Protein AF-K1RWY7-F1 (afdb_monomer_lite)

Foldseek 3Di:
DDDPPPPPDDQCLVDQVPDVVSDDPPVRHDPV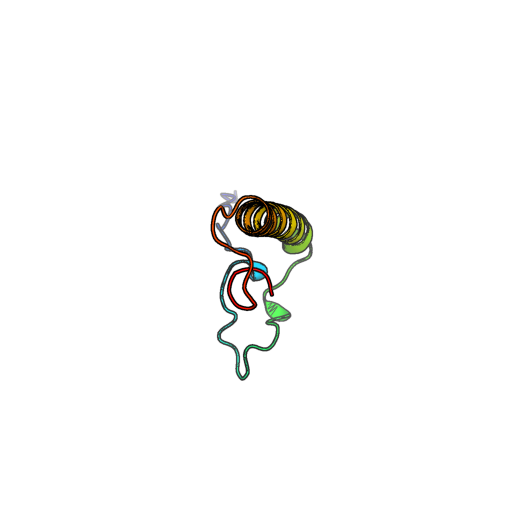SPVVNVVVVVVVVVVLVVQLVPPPDDDDPVSND

Sequence (65 aa):
MQDNTIQNRTNPFFVPYNTPHDTVPFERIRLEDYEPAFMEGIRRDDEATDKVVNDPAEPTFENTI

Structure (mmCIF, N/CA/C/O backbone):
data_AF-K1RWY7-F1
#
_entry.id   AF-K1RWY7-F1
#
loop_
_atom_site.group_PDB
_atom_site.id
_atom_site.type_symbol
_atom_site.label_atom_id
_atom_site.label_alt_id
_atom_site.label_comp_id
_atom_site.label_asym_id
_atom_site.label_entity_id
_atom_site.label_seq_id
_atom_site.pdbx_PDB_ins_code
_atom_site.Cartn_x
_atom_site.Cartn_y
_atom_site.Cartn_z
_atom_site.occupancy
_atom_site.B_iso_or_equiv
_atom_site.auth_seq_id
_atom_site.auth_comp_id
_atom_site.auth_asym_id
_atom_site.auth_atom_id
_atom_site.pdbx_PDB_model_num
ATOM 1 N N . MET A 1 1 ? 6.603 14.435 -38.007 1.00 41.34 1 MET A N 1
ATOM 2 C CA . MET A 1 1 ? 7.041 13.048 -37.764 1.00 41.34 1 MET A CA 1
ATOM 3 C C . MET A 1 1 ? 6.828 12.771 -36.289 1.00 41.34 1 MET A C 1
ATOM 5 O O . MET A 1 1 ? 7.233 13.609 -35.497 1.00 41.34 1 MET A O 1
ATOM 9 N N . GLN A 1 2 ? 6.195 11.631 -35.998 1.00 41.09 2 GLN A N 1
ATOM 10 C CA . GLN A 1 2 ? 5.908 11.027 -34.687 1.00 41.09 2 GLN A CA 1
ATOM 11 C C . GLN A 1 2 ? 4.816 11.717 -33.851 1.00 41.09 2 GLN A C 1
ATOM 13 O O . GLN A 1 2 ? 5.070 12.611 -33.052 1.00 41.09 2 GLN A O 1
ATOM 18 N N . ASP A 1 3 ? 3.587 11.229 -34.049 1.00 43.56 3 ASP A N 1
ATOM 19 C CA . ASP A 1 3 ? 2.474 11.369 -33.115 1.00 43.56 3 ASP A CA 1
ATOM 20 C C . ASP A 1 3 ? 2.868 10.749 -31.772 1.00 43.56 3 ASP A C 1
ATOM 22 O O . ASP A 1 3 ? 3.072 9.539 -31.655 1.00 43.56 3 ASP A O 1
ATOM 26 N N . ASN A 1 4 ? 3.001 11.589 -30.749 1.00 54.19 4 ASN A N 1
ATOM 27 C CA . ASN A 1 4 ? 3.303 11.157 -29.394 1.00 54.19 4 A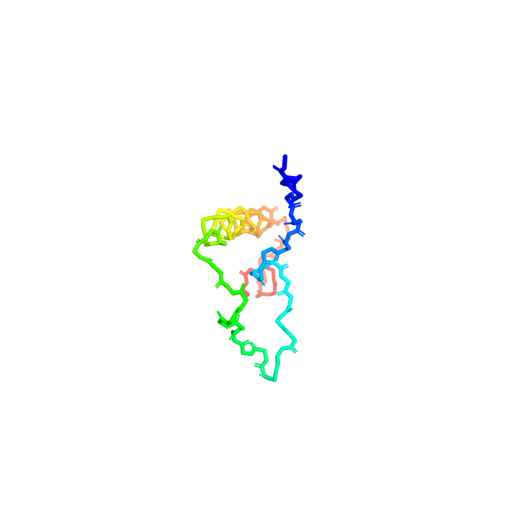SN A CA 1
ATOM 28 C C . ASN A 1 4 ? 2.004 10.665 -28.735 1.00 54.19 4 ASN A C 1
ATOM 30 O O . ASN A 1 4 ? 1.401 11.355 -27.915 1.00 54.19 4 ASN A O 1
ATOM 34 N N . THR A 1 5 ? 1.517 9.490 -29.142 1.00 48.91 5 THR A N 1
ATOM 35 C CA . THR A 1 5 ? 0.455 8.787 -28.411 1.00 48.91 5 THR A CA 1
ATOM 36 C C . THR A 1 5 ? 0.962 8.495 -27.004 1.00 48.91 5 THR A C 1
ATOM 38 O O . THR A 1 5 ? 1.768 7.583 -26.818 1.00 48.91 5 THR A O 1
ATOM 41 N N . ILE A 1 6 ? 0.492 9.263 -26.017 1.00 58.53 6 ILE A N 1
ATOM 42 C CA . ILE A 1 6 ? 0.598 8.914 -24.600 1.00 58.53 6 ILE A CA 1
ATOM 43 C C . ILE A 1 6 ? -0.135 7.581 -24.447 1.00 58.53 6 ILE A C 1
ATOM 45 O O . ILE A 1 6 ? -1.362 7.525 -24.391 1.00 58.53 6 ILE A O 1
ATOM 49 N N . GLN A 1 7 ? 0.616 6.483 -24.487 1.00 58.53 7 GLN A N 1
ATOM 50 C CA . GLN A 1 7 ? 0.089 5.166 -24.172 1.00 58.53 7 GLN A CA 1
ATOM 51 C C . GLN A 1 7 ? -0.367 5.225 -22.718 1.00 58.53 7 GLN A C 1
ATOM 53 O O . GLN A 1 7 ? 0.450 5.422 -21.819 1.00 58.53 7 GLN A O 1
ATOM 58 N N . ASN A 1 8 ? -1.676 5.109 -22.507 1.00 68.94 8 ASN A N 1
ATOM 59 C CA . ASN A 1 8 ? -2.308 5.189 -21.197 1.00 68.94 8 ASN A CA 1
ATOM 60 C C . ASN A 1 8 ? -2.000 3.895 -20.419 1.00 68.94 8 ASN A C 1
ATOM 62 O O . ASN A 1 8 ? -2.831 2.997 -20.310 1.00 68.94 8 ASN A O 1
ATOM 66 N N . ARG A 1 9 ? -0.746 3.742 -19.976 1.00 86.19 9 ARG A N 1
ATOM 67 C CA . ARG A 1 9 ? -0.294 2.601 -19.179 1.00 86.19 9 ARG A CA 1
ATOM 68 C C . ARG A 1 9 ? -0.894 2.719 -17.782 1.00 86.19 9 ARG A C 1
ATOM 70 O O . ARG A 1 9 ? -0.688 3.722 -17.107 1.00 86.19 9 ARG A O 1
ATOM 77 N N . THR A 1 10 ? -1.588 1.681 -17.327 1.00 92.94 10 THR A N 1
ATOM 78 C CA . THR A 1 10 ? -2.002 1.572 -15.925 1.00 92.94 10 THR A CA 1
ATOM 79 C C . THR A 1 10 ? -0.778 1.313 -15.050 1.00 92.94 10 THR A C 1
ATOM 81 O O . THR A 1 10 ? 0.007 0.409 -15.339 1.00 92.94 10 THR A O 1
ATOM 84 N N . ASN A 1 11 ? -0.621 2.099 -13.985 1.00 95.94 11 ASN A N 1
ATOM 85 C CA . ASN A 1 11 ? 0.436 1.899 -12.998 1.00 95.94 11 ASN A CA 1
ATOM 86 C C . ASN A 1 11 ? 0.311 0.484 -12.38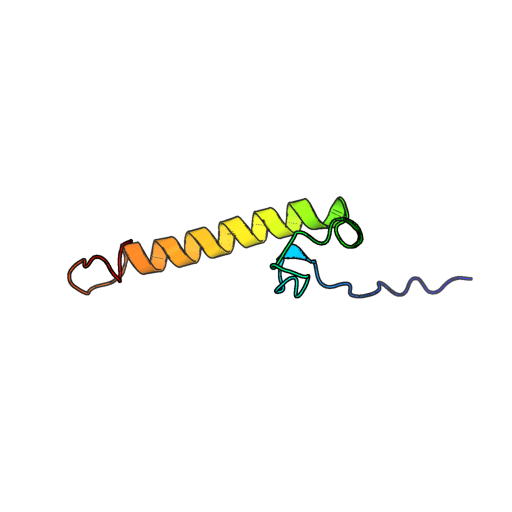1 1.00 95.94 11 ASN A C 1
ATOM 88 O O . ASN A 1 11 ? -0.764 0.159 -11.863 1.00 95.94 11 ASN A O 1
ATOM 92 N N . PRO A 1 12 ? 1.361 -0.363 -12.426 1.00 96.31 12 PRO A N 1
ATOM 93 C CA . PRO A 1 12 ? 1.299 -1.742 -11.938 1.00 96.31 12 PRO A CA 1
ATOM 94 C C . PRO A 1 12 ? 0.892 -1.870 -10.467 1.00 96.31 12 PRO A C 1
ATOM 96 O O . PRO A 1 12 ? 0.287 -2.872 -10.107 1.00 96.31 12 PRO A O 1
ATOM 99 N N . PHE A 1 13 ? 1.169 -0.863 -9.631 1.00 97.12 13 PHE A N 1
ATOM 100 C CA . PHE A 1 13 ? 0.805 -0.860 -8.209 1.00 97.12 13 PHE A CA 1
ATOM 101 C C . PHE A 1 13 ? -0.706 -0.700 -7.959 1.00 97.12 13 PHE A C 1
ATOM 103 O O . PHE A 1 13 ? -1.167 -0.881 -6.834 1.00 97.12 13 PHE A O 1
ATOM 110 N N . PHE A 1 14 ? -1.498 -0.352 -8.979 1.00 96.12 14 PHE A N 1
ATOM 111 C CA . PHE A 1 14 ? -2.944 -0.136 -8.842 1.00 96.12 14 PHE A CA 1
ATOM 112 C C . PHE A 1 14 ? -3.796 -1.357 -9.180 1.00 96.12 14 PHE A C 1
ATOM 114 O O . PHE A 1 14 ? -5.018 -1.291 -9.049 1.00 96.12 14 PHE A O 1
ATOM 121 N N . VAL A 1 15 ? -3.183 -2.454 -9.621 1.00 94.44 15 VAL A N 1
ATOM 122 C CA . VAL A 1 15 ? -3.887 -3.657 -10.072 1.00 94.44 15 VAL A CA 1
ATOM 123 C C . VAL A 1 15 ? -3.270 -4.913 -9.453 1.00 94.44 15 VAL A C 1
ATOM 125 O O . VAL A 1 15 ? -2.076 -4.916 -9.154 1.00 94.44 15 VAL A O 1
ATOM 128 N N . PRO A 1 16 ? -4.039 -6.004 -9.286 1.00 95.56 16 PRO A N 1
ATOM 129 C CA . PRO A 1 16 ? -3.476 -7.295 -8.899 1.00 95.56 16 PRO A CA 1
ATOM 130 C C . PRO A 1 16 ? -2.390 -7.753 -9.883 1.00 95.56 16 PRO A C 1
ATOM 132 O O . PRO A 1 16 ? -2.547 -7.616 -11.100 1.00 95.56 16 PRO A O 1
ATOM 135 N N . TYR A 1 17 ? -1.296 -8.320 -9.370 1.00 95.31 17 TYR A N 1
ATOM 136 C CA . TYR A 1 17 ? -0.144 -8.686 -10.200 1.00 95.31 17 TYR A CA 1
ATOM 137 C C . TYR A 1 17 ? -0.413 -9.887 -11.109 1.00 95.31 17 TYR A C 1
ATOM 139 O O . TYR A 1 17 ? 0.079 -9.905 -12.245 1.00 95.31 17 TYR A O 1
ATOM 147 N N . ASN A 1 18 ? -1.213 -10.858 -10.647 1.00 94.38 18 ASN A N 1
ATOM 148 C CA . ASN A 1 18 ? -1.545 -12.089 -11.377 1.00 94.38 18 ASN A CA 1
ATOM 149 C C . ASN A 1 18 ? -0.302 -12.856 -11.877 1.00 94.38 18 ASN A C 1
ATOM 151 O O . ASN A 1 18 ? -0.345 -13.573 -12.879 1.00 94.38 18 ASN A O 1
ATOM 155 N N . THR A 1 19 ? 0.835 -12.665 -11.214 1.00 96.38 19 THR A N 1
ATOM 156 C CA . THR A 1 19 ? 2.051 -13.460 -11.382 1.00 96.38 19 THR A CA 1
ATOM 157 C C . THR A 1 19 ? 1.927 -14.730 -10.534 1.00 96.38 19 THR A C 1
ATOM 159 O O . THR A 1 19 ? 1.106 -14.788 -9.613 1.00 96.38 19 THR A O 1
ATOM 162 N N . PRO A 1 20 ? 2.731 -15.775 -10.789 1.00 97.50 20 PRO A N 1
ATOM 163 C CA . PRO A 1 20 ? 2.804 -16.904 -9.872 1.00 97.50 20 PRO A CA 1
ATOM 164 C C . PRO A 1 20 ? 3.117 -16.420 -8.450 1.00 97.50 20 PRO A C 1
ATOM 166 O O . PRO A 1 20 ? 4.082 -15.679 -8.241 1.00 97.50 20 PRO A O 1
ATOM 169 N N . HIS A 1 21 ? 2.288 -16.839 -7.492 1.00 96.25 21 HIS A N 1
ATOM 170 C CA . HIS A 1 21 ? 2.361 -16.436 -6.083 1.00 96.25 21 HIS A CA 1
ATOM 171 C C . HIS A 1 21 ? 2.239 -14.920 -5.824 1.00 96.25 21 HIS A C 1
A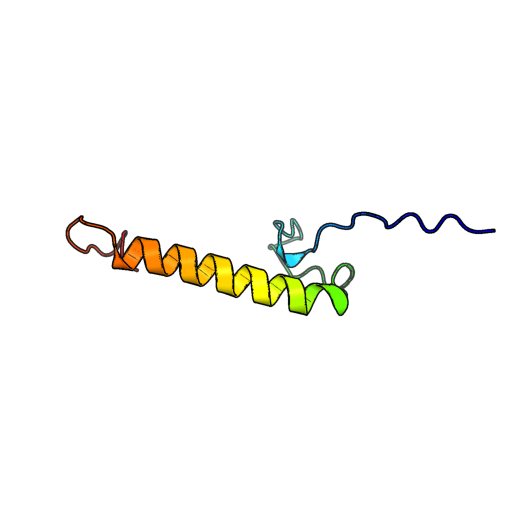TOM 173 O O . HIS A 1 21 ? 2.748 -14.454 -4.809 1.00 96.25 21 HIS A O 1
ATOM 179 N N . ASP A 1 22 ? 1.622 -14.154 -6.735 1.00 95.69 22 ASP A N 1
ATOM 180 C CA . ASP A 1 22 ? 1.455 -12.694 -6.619 1.00 95.69 22 ASP A CA 1
ATOM 181 C C . ASP A 1 22 ? 2.776 -11.951 -6.343 1.00 95.69 22 ASP A C 1
ATOM 183 O O . ASP A 1 22 ? 2.850 -10.942 -5.641 1.00 95.69 22 ASP A O 1
ATOM 187 N N . THR A 1 23 ? 3.856 -12.469 -6.928 1.00 97.00 23 THR A N 1
ATOM 188 C CA . THR A 1 23 ? 5.190 -11.870 -6.897 1.00 97.00 23 THR A CA 1
ATOM 189 C C . THR A 1 23 ? 5.256 -10.554 -7.673 1.00 97.00 23 THR A C 1
ATOM 191 O O . THR A 1 23 ? 4.545 -10.340 -8.656 1.00 97.00 23 THR A O 1
ATOM 194 N N . VAL A 1 24 ? 6.139 -9.652 -7.245 1.00 96.62 24 VAL A N 1
ATOM 195 C CA . VAL A 1 24 ? 6.269 -8.318 -7.846 1.00 96.62 24 VAL A CA 1
ATOM 196 C C . VAL A 1 24 ? 6.735 -8.419 -9.312 1.00 96.62 24 VAL A C 1
ATOM 198 O O . VAL A 1 24 ? 7.802 -8.985 -9.564 1.00 96.62 24 VAL A O 1
ATOM 201 N N . PRO A 1 25 ? 5.996 -7.842 -10.283 1.00 96.44 25 PRO A N 1
ATOM 202 C CA . PRO A 1 25 ? 6.375 -7.838 -11.694 1.00 96.44 25 PRO A CA 1
ATOM 203 C C . PRO A 1 25 ? 7.376 -6.707 -11.987 1.00 96.44 25 PRO A C 1
ATOM 205 O O . PRO A 1 25 ? 7.026 -5.676 -12.573 1.00 96.44 25 PRO A O 1
ATOM 208 N N . PHE A 1 26 ? 8.627 -6.871 -11.542 1.00 96.94 26 PHE A N 1
ATOM 209 C CA . PHE A 1 26 ? 9.686 -5.857 -11.674 1.00 96.94 26 PHE A CA 1
ATOM 210 C C . PHE A 1 26 ? 9.911 -5.385 -13.116 1.00 96.94 26 PHE A C 1
ATOM 212 O O . PHE A 1 26 ? 10.295 -4.242 -13.337 1.00 96.94 26 PHE A O 1
ATOM 219 N N . GLU A 1 27 ? 9.628 -6.230 -14.104 1.00 95.75 27 GLU A N 1
ATOM 220 C CA . GLU A 1 27 ? 9.740 -5.914 -15.526 1.00 95.75 27 GLU A CA 1
ATOM 221 C C . GLU A 1 27 ? 8.713 -4.880 -16.020 1.00 95.75 27 GLU A C 1
ATOM 223 O O . GLU A 1 27 ? 8.900 -4.282 -17.082 1.00 95.75 27 GLU A O 1
ATOM 228 N N . ARG A 1 28 ? 7.619 -4.669 -15.275 1.00 95.25 28 ARG A N 1
ATOM 229 C CA . ARG A 1 28 ? 6.529 -3.740 -15.632 1.00 95.25 28 ARG A CA 1
ATOM 230 C C . ARG A 1 28 ? 6.634 -2.400 -14.913 1.00 95.25 28 ARG A C 1
ATOM 232 O O . ARG A 1 28 ? 6.035 -1.429 -15.377 1.00 95.25 28 ARG A O 1
ATOM 239 N N . ILE A 1 29 ? 7.359 -2.361 -13.796 1.00 96.44 29 ILE A N 1
ATOM 240 C CA . ILE A 1 29 ? 7.500 -1.186 -12.933 1.00 96.44 29 ILE A CA 1
ATOM 241 C C . ILE A 1 29 ? 8.566 -0.258 -13.509 1.00 96.44 29 ILE A C 1
ATOM 243 O O . ILE A 1 29 ? 9.671 -0.680 -13.851 1.00 96.44 29 ILE A O 1
ATOM 247 N N . ARG A 1 30 ? 8.243 1.031 -13.596 1.00 97.12 30 ARG A N 1
ATOM 248 C CA . ARG A 1 30 ? 9.179 2.089 -13.989 1.00 97.12 30 ARG A CA 1
ATOM 249 C C . ARG A 1 30 ? 9.286 3.134 -12.888 1.00 97.12 30 ARG A C 1
ATOM 251 O O . ARG A 1 30 ? 8.418 3.239 -12.030 1.00 97.12 30 ARG A O 1
ATOM 258 N N . LEU A 1 31 ? 10.335 3.955 -12.945 1.00 97.44 31 LEU A N 1
ATOM 259 C CA . LEU A 1 31 ? 10.574 4.997 -11.941 1.00 97.44 31 LEU A CA 1
ATOM 260 C C . LEU A 1 31 ? 9.384 5.968 -11.800 1.00 97.44 31 LEU A C 1
ATOM 262 O O . LEU A 1 31 ? 9.021 6.346 -10.692 1.00 97.44 31 LEU A O 1
ATOM 266 N N . GLU A 1 32 ? 8.745 6.308 -12.920 1.00 96.81 32 GLU A N 1
ATOM 267 C CA . GLU A 1 32 ? 7.560 7.176 -12.988 1.00 96.81 32 GLU A CA 1
ATOM 268 C C . GLU A 1 32 ? 6.304 6.606 -12.297 1.00 96.81 32 GLU A C 1
ATOM 270 O O . GLU A 1 32 ? 5.356 7.350 -12.065 1.00 96.81 32 GLU A O 1
ATOM 275 N N . ASP A 1 33 ? 6.279 5.314 -11.944 1.00 97.38 33 ASP A N 1
ATOM 276 C CA . ASP A 1 33 ? 5.148 4.707 -11.230 1.00 97.38 33 ASP A CA 1
ATOM 277 C C . ASP A 1 33 ? 5.168 5.000 -9.726 1.00 97.38 33 ASP A C 1
ATOM 279 O O . ASP A 1 33 ? 4.118 4.968 -9.086 1.00 97.38 33 ASP A O 1
ATOM 283 N N . TYR A 1 34 ? 6.341 5.257 -9.142 1.00 97.94 34 TYR A N 1
ATOM 284 C CA . TYR A 1 34 ? 6.491 5.286 -7.687 1.00 97.94 34 TYR A CA 1
ATOM 285 C C . TYR A 1 34 ? 5.777 6.465 -7.041 1.00 97.94 34 TYR A C 1
ATOM 287 O O . TYR A 1 34 ? 4.989 6.261 -6.125 1.00 97.94 34 TYR A O 1
ATOM 295 N N . GLU A 1 35 ? 6.033 7.687 -7.503 1.00 98.12 35 GLU A N 1
ATOM 296 C CA . GLU A 1 35 ? 5.437 8.881 -6.898 1.00 98.12 35 GLU A CA 1
ATOM 297 C C . GLU A 1 35 ? 3.896 8.838 -6.944 1.00 98.12 35 GLU A C 1
ATOM 299 O O . GLU A 1 35 ? 3.284 8.936 -5.878 1.00 98.12 35 GLU A O 1
ATOM 304 N N . PRO A 1 36 ? 3.239 8.574 -8.096 1.00 97.38 36 PRO A N 1
ATOM 305 C CA . PRO A 1 36 ? 1.787 8.412 -8.127 1.00 97.38 36 PRO A CA 1
ATOM 306 C C . PRO A 1 36 ? 1.289 7.274 -7.232 1.00 97.38 36 PRO A C 1
ATOM 308 O O . PRO A 1 36 ? 0.232 7.403 -6.617 1.00 97.38 36 PRO A O 1
ATOM 311 N N . ALA A 1 37 ? 2.034 6.165 -7.148 1.00 97.69 37 ALA A N 1
ATOM 312 C CA . ALA A 1 37 ? 1.644 5.028 -6.325 1.00 97.69 37 ALA A CA 1
ATOM 313 C C . ALA A 1 37 ? 1.705 5.331 -4.827 1.00 97.69 37 ALA A C 1
ATOM 315 O O . ALA A 1 37 ? 0.782 4.966 -4.102 1.00 97.69 37 ALA A O 1
ATOM 316 N N . PHE A 1 38 ? 2.742 6.034 -4.368 1.00 98.50 38 PHE A N 1
ATOM 317 C CA . PHE A 1 38 ? 2.847 6.466 -2.978 1.00 98.50 38 PHE A CA 1
ATOM 318 C C . PHE A 1 38 ? 1.756 7.471 -2.616 1.00 98.50 38 PHE A C 1
ATOM 320 O O . PHE A 1 38 ? 1.098 7.295 -1.594 1.00 98.50 38 PHE A O 1
ATOM 327 N N . MET A 1 39 ? 1.519 8.481 -3.459 1.00 98.50 39 MET A N 1
ATOM 328 C CA . MET A 1 39 ? 0.487 9.489 -3.195 1.00 98.50 39 MET A CA 1
ATOM 329 C C . MET A 1 39 ? -0.912 8.871 -3.120 1.00 98.50 39 MET A C 1
ATOM 331 O O . MET A 1 39 ? -1.689 9.197 -2.226 1.00 98.50 39 MET A O 1
ATOM 335 N N . GLU A 1 40 ? -1.227 7.945 -4.026 1.00 98.00 40 GLU A N 1
ATOM 336 C CA . GLU A 1 40 ? -2.501 7.228 -3.996 1.00 98.00 40 GLU A CA 1
ATOM 337 C C . GLU A 1 40 ? -2.588 6.246 -2.819 1.00 98.00 40 GLU A C 1
ATOM 339 O O . GLU A 1 40 ? -3.660 6.082 -2.242 1.00 98.00 40 GLU A O 1
ATOM 344 N N . GLY A 1 41 ? -1.472 5.621 -2.435 1.00 97.81 41 GLY A N 1
ATOM 345 C CA . GLY A 1 41 ? -1.383 4.782 -1.241 1.00 97.81 41 GLY A CA 1
ATOM 346 C C . GLY A 1 41 ? -1.723 5.559 0.029 1.00 97.81 41 GLY A C 1
ATOM 347 O O . GLY A 1 41 ? -2.615 5.142 0.759 1.00 97.81 41 GLY A O 1
ATOM 348 N N . ILE A 1 42 ? -1.091 6.721 0.234 1.00 98.56 42 ILE A N 1
ATOM 349 C CA . ILE A 1 42 ? -1.365 7.620 1.368 1.00 98.56 42 ILE A CA 1
ATOM 350 C C . ILE A 1 42 ? -2.839 8.036 1.376 1.00 98.56 42 ILE A C 1
ATOM 352 O O . ILE A 1 42 ? -3.515 7.882 2.384 1.00 98.56 42 ILE A O 1
ATOM 356 N N . ARG A 1 43 ? -3.382 8.471 0.231 1.00 98.50 43 ARG A N 1
ATOM 357 C CA . ARG A 1 43 ? -4.791 8.887 0.132 1.00 98.50 43 ARG A CA 1
ATOM 358 C C . ARG A 1 43 ? -5.766 7.768 0.523 1.00 98.50 43 ARG A C 1
ATOM 360 O O . ARG A 1 43 ? -6.782 8.035 1.159 1.00 98.50 43 ARG A O 1
ATOM 367 N N . ARG A 1 44 ? -5.502 6.529 0.091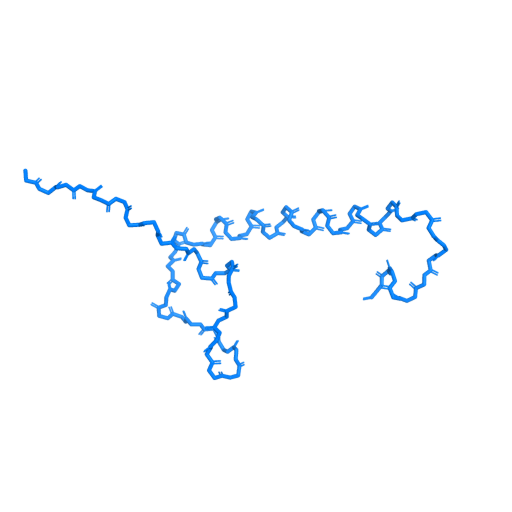 1.00 98.00 44 ARG A N 1
ATOM 368 C CA . ARG A 1 44 ? -6.337 5.361 0.429 1.00 98.00 44 ARG A CA 1
ATOM 369 C C . ARG A 1 44 ? -6.219 4.985 1.902 1.00 98.00 44 ARG A C 1
ATOM 371 O O . ARG A 1 44 ? -7.219 4.573 2.480 1.00 98.00 44 ARG A O 1
ATOM 378 N N . ASP A 1 45 ? -5.025 5.106 2.469 1.00 98.25 45 ASP A N 1
ATOM 379 C CA . ASP A 1 45 ? -4.752 4.802 3.873 1.00 98.25 45 ASP A CA 1
ATOM 380 C C . ASP A 1 45 ? -5.423 5.814 4.811 1.00 98.25 45 ASP A C 1
ATOM 382 O O . ASP A 1 45 ? -6.106 5.414 5.754 1.00 98.25 45 ASP A O 1
ATOM 386 N N . ASP A 1 46 ? -5.350 7.109 4.483 1.00 98.50 46 ASP A N 1
ATOM 387 C CA . ASP A 1 46 ? -6.085 8.170 5.181 1.00 98.50 46 ASP A CA 1
ATOM 388 C C . ASP A 1 46 ? -7.600 7.896 5.138 1.00 98.50 46 ASP A C 1
ATOM 390 O O . ASP A 1 46 ? -8.270 7.895 6.168 1.00 98.50 46 ASP A O 1
ATOM 394 N N . GLU A 1 47 ? -8.147 7.569 3.958 1.00 98.38 47 GLU A N 1
ATOM 395 C CA . GLU A 1 47 ? -9.574 7.258 3.794 1.00 98.38 47 GLU A CA 1
ATOM 396 C C . GLU A 1 47 ? -10.004 6.004 4.581 1.00 98.38 47 GLU A C 1
ATOM 398 O O . GLU A 1 47 ? -11.117 5.945 5.110 1.00 98.38 47 GLU A O 1
ATOM 403 N N . ALA A 1 48 ? -9.154 4.976 4.640 1.00 97.25 48 ALA A N 1
ATOM 404 C CA . ALA A 1 48 ? -9.417 3.766 5.415 1.00 97.25 48 ALA A CA 1
ATOM 405 C C . ALA A 1 48 ? -9.371 4.051 6.922 1.00 97.25 48 ALA A C 1
ATOM 407 O O . ALA A 1 48 ? -10.277 3.644 7.651 1.00 97.25 48 ALA A O 1
ATOM 408 N N . THR A 1 49 ? -8.369 4.806 7.370 1.00 97.75 49 THR A N 1
ATOM 409 C CA . THR A 1 49 ? -8.212 5.224 8.766 1.00 97.75 49 THR A CA 1
ATOM 410 C C . THR A 1 49 ? -9.390 6.082 9.217 1.00 97.75 49 THR A C 1
ATOM 412 O O . THR A 1 49 ? -9.963 5.823 10.274 1.00 97.75 49 THR A O 1
ATOM 415 N N . ASP A 1 50 ? -9.824 7.040 8.398 1.00 98.19 50 ASP A N 1
ATOM 416 C CA . ASP A 1 50 ? -10.984 7.885 8.691 1.00 98.19 50 ASP A CA 1
ATOM 417 C C . ASP A 1 50 ? -12.266 7.064 8.869 1.00 98.19 50 ASP A C 1
ATOM 419 O O . ASP A 1 50 ? -13.086 7.386 9.731 1.00 98.19 50 ASP A O 1
ATOM 423 N N . LYS A 1 51 ? -12.447 5.988 8.091 1.00 97.31 51 LYS A N 1
ATOM 424 C CA . LYS A 1 51 ? -13.594 5.079 8.253 1.00 97.31 51 LYS A CA 1
ATOM 425 C C . LYS A 1 51 ? -13.546 4.333 9.582 1.00 97.31 51 LYS A C 1
ATOM 427 O O . LYS A 1 51 ? -14.587 4.215 10.216 1.00 97.31 51 LYS A O 1
ATOM 432 N N . VAL A 1 52 ? -12.368 3.871 10.005 1.00 97.50 52 VAL A N 1
ATOM 433 C CA . VAL A 1 52 ? -12.184 3.188 11.297 1.00 97.50 52 VAL A CA 1
ATOM 434 C C . VAL A 1 52 ? -12.414 4.154 12.463 1.00 97.50 52 VAL A C 1
ATOM 436 O O . VAL A 1 52 ? -13.161 3.848 13.386 1.00 97.50 52 VAL A O 1
ATOM 439 N N . VAL A 1 53 ? -11.823 5.352 12.415 1.00 97.69 53 VAL A N 1
ATOM 440 C CA . VAL A 1 53 ? -11.907 6.345 13.503 1.00 97.69 53 VAL A CA 1
ATOM 441 C C . VAL A 1 53 ? -13.326 6.886 13.692 1.00 97.69 53 VAL A C 1
ATOM 443 O O . VAL A 1 53 ? -13.706 7.228 14.811 1.00 97.69 53 VAL A O 1
ATOM 446 N N . ASN A 1 54 ? -14.104 6.979 12.612 1.00 97.75 54 ASN A N 1
ATOM 447 C CA . ASN A 1 54 ? -15.455 7.538 12.640 1.00 97.75 54 ASN A CA 1
ATOM 448 C C . ASN A 1 54 ? -16.570 6.476 12.598 1.00 97.75 54 ASN A C 1
ATOM 450 O O . ASN A 1 54 ? -17.730 6.848 12.404 1.00 97.75 54 ASN A O 1
ATOM 454 N N . ASP A 1 55 ? -16.263 5.184 12.767 1.00 97.88 55 ASP A N 1
ATOM 455 C CA . ASP A 1 55 ? -17.291 4.141 12.884 1.00 97.88 55 ASP A CA 1
ATOM 456 C C . ASP A 1 55 ? -18.100 4.347 14.185 1.00 97.88 55 ASP A C 1
ATOM 458 O O . ASP A 1 55 ? -17.526 4.329 15.276 1.00 97.88 55 ASP A O 1
ATOM 462 N N . PRO A 1 56 ? -19.429 4.575 14.118 1.00 97.06 56 PRO A N 1
ATOM 463 C CA . PRO A 1 56 ? -20.254 4.764 15.310 1.00 97.06 56 PRO A CA 1
ATOM 464 C C . PRO A 1 56 ? -20.564 3.461 16.065 1.00 97.06 56 PRO A C 1
ATOM 466 O O . PRO A 1 56 ? -21.169 3.526 17.140 1.00 97.06 56 PRO A O 1
ATOM 469 N N . ALA A 1 57 ? -20.245 2.289 15.505 1.00 98.00 57 ALA A N 1
ATOM 470 C CA . ALA A 1 57 ? -20.414 1.012 16.189 1.00 98.00 57 ALA A CA 1
ATOM 471 C C . ALA A 1 57 ? -19.443 0.873 17.378 1.00 98.00 57 ALA A C 1
ATOM 473 O O . ALA A 1 57 ? -18.416 1.543 17.457 1.00 98.00 57 ALA A O 1
ATOM 474 N N . GLU A 1 58 ? -19.760 -0.015 18.325 1.00 97.69 58 GLU A N 1
ATOM 475 C CA . GLU A 1 58 ? -18.810 -0.356 19.389 1.00 97.69 58 GLU A CA 1
ATOM 476 C C . GLU A 1 58 ? -17.537 -0.960 18.761 1.00 97.69 58 GLU A C 1
ATOM 478 O O . GLU A 1 58 ? -17.653 -1.782 17.847 1.00 97.69 58 GLU A O 1
ATOM 483 N N . PRO A 1 59 ? -16.328 -0.562 19.198 1.00 97.06 59 PRO A N 1
ATOM 484 C CA . PRO A 1 59 ? -15.097 -1.096 18.636 1.00 97.06 59 PRO A CA 1
ATOM 485 C C . PRO A 1 59 ? -14.985 -2.601 18.907 1.00 97.06 59 PRO A C 1
ATOM 487 O O . PRO A 1 59 ? -15.061 -3.072 20.042 1.00 97.06 59 PRO A O 1
ATOM 490 N N . THR A 1 60 ? -14.772 -3.347 17.835 1.00 97.88 60 THR A N 1
ATOM 491 C CA . THR A 1 60 ? -14.546 -4.793 17.776 1.00 97.88 60 THR A CA 1
ATOM 492 C C . THR A 1 60 ? -13.178 -5.067 17.165 1.00 97.88 60 THR A C 1
ATOM 494 O O . THR A 1 60 ? -12.502 -4.152 16.692 1.00 97.88 60 THR A O 1
ATOM 4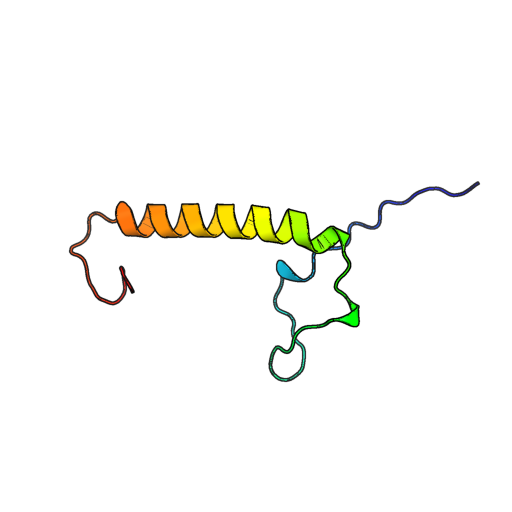97 N N . PHE A 1 61 ? -12.756 -6.332 17.161 1.00 97.44 61 PHE A N 1
ATOM 498 C CA . PHE A 1 61 ? -11.556 -6.704 16.422 1.00 97.44 61 PHE A CA 1
ATOM 499 C C . PHE A 1 61 ? -11.766 -6.395 14.934 1.00 97.44 61 PHE A C 1
ATOM 501 O O . PHE A 1 61 ? -11.009 -5.633 14.362 1.00 97.44 61 PHE A O 1
ATOM 508 N N . GLU A 1 62 ? -12.878 -6.840 14.355 1.00 97.06 62 GLU A N 1
ATOM 509 C CA . GLU A 1 62 ? -13.147 -6.793 12.917 1.00 97.06 62 GLU A CA 1
ATOM 510 C C . GLU A 1 62 ? -13.285 -5.384 12.315 1.00 97.06 62 GLU A C 1
ATOM 512 O O . GLU A 1 62 ? -13.001 -5.209 11.132 1.00 97.06 62 GLU A O 1
ATOM 517 N N . ASN A 1 63 ? -13.750 -4.386 13.077 1.00 95.50 63 ASN A N 1
ATOM 518 C CA . ASN A 1 63 ? -13.886 -3.002 12.588 1.00 95.50 63 ASN A CA 1
ATOM 519 C C . ASN A 1 63 ? -12.723 -2.084 12.993 1.00 95.50 63 ASN A C 1
ATOM 521 O O . ASN A 1 63 ? -12.746 -0.905 12.646 1.00 95.50 63 ASN A O 1
ATOM 525 N N . THR A 1 64 ? -11.719 -2.607 13.706 1.00 95.25 64 THR A N 1
ATOM 526 C CA . THR A 1 64 ? -10.572 -1.813 14.176 1.00 95.25 64 THR A CA 1
ATOM 527 C C . THR A 1 64 ? -9.213 -2.398 13.764 1.00 95.25 64 THR A C 1
ATOM 529 O O . THR A 1 64 ? -8.300 -1.618 13.499 1.00 95.25 64 THR A O 1
ATOM 532 N N . ILE A 1 65 ? -9.057 -3.731 13.710 1.00 93.12 65 ILE A N 1
ATOM 533 C CA . ILE A 1 65 ? -7.800 -4.477 13.470 1.00 93.12 65 ILE A CA 1
ATOM 534 C C . ILE A 1 65 ? -7.986 -5.527 12.368 1.00 93.12 65 ILE A C 1
ATOM 536 O O . ILE A 1 65 ? -7.094 -5.600 11.493 1.00 93.12 65 ILE A O 1
#

Secondary structure (DSSP, 8-state):
--------PPPGGGS---SGGG---TTT--GGGHHHHHHHHHHHHHHHHHHHHT--SPP-STTT-

pLDDT: mean 91.23, std 15.2, range [41.09, 98.56]

Radius of gyration: 17.79 Å; chains: 1; bounding box: 31×30×57 Å

InterPro domains:
  IPR045090 Peptidase M3A/M3B [PTHR43660] (1-65)

Organism: NCBI:txid408170